Protein AF-A0A850HKQ9-F1 (afdb_monomer_lite)

Foldseek 3Di:
DPPPPCPPCVVVVVVVCVVPQVDLQWDAPVRVVVVCVVVVPDPVLVVVVVVVPDRTHGNVVSVVVVVVVVVVVVVVVLVVLLVVLLVVCVVDVPDDLVNSCVVSVHDSVSSVVSVVVVVD

Secondary structure (DSSP, 8-state):
-----TTTSHHHHHHHHHHTHHHHTSEEHHHHHHHHHHHT--HHHHHHHTTT--SEE-HHHHHHHHHHHHHHHHHHHHHHHHHHHHHHHHH-TT--HH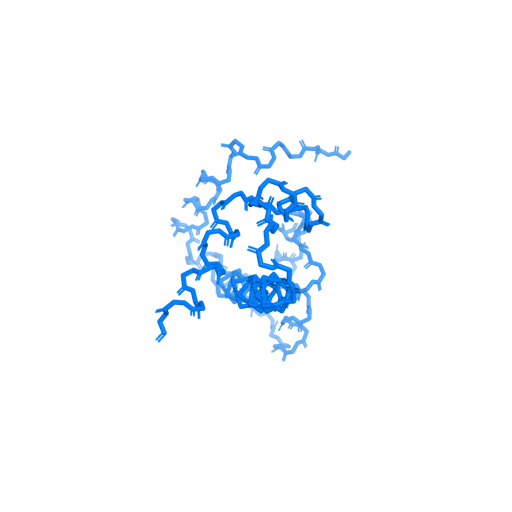HHHHHHT--HHHHHHHHHHHH-

Organism: NCBI:txid2040291

pLDDT: mean 70.85, std 10.48, range [38.34, 86.19]

Radius of gyration: 20.4 Å; chains: 1; bounding box: 46×30×51 Å

Sequence (120 aa):
MIKYKGSKYKKEIQSYVNEHREYFGCLSWDDFLAIREMMNLNKKMEKILEKENKEVVDMCGSLDALCEDYKEEGKVEGFQLAVKICKELVQCANITDEELAKKYHCTKEEVTNARKMLAE

Structure (mmCIF, N/CA/C/O backbone):
data_AF-A0A850HKQ9-F1
#
_entry.id   AF-A0A850HKQ9-F1
#
loop_
_atom_site.group_PDB
_atom_site.id
_atom_site.type_symbol
_atom_site.label_atom_id
_atom_site.label_alt_id
_atom_site.label_comp_id
_atom_site.label_asym_id
_atom_site.label_entity_id
_atom_site.label_seq_id
_atom_site.pdbx_PDB_ins_code
_atom_site.Cartn_x
_atom_site.Cartn_y
_atom_site.Cartn_z
_atom_site.occupancy
_atom_site.B_iso_or_equiv
_atom_site.auth_seq_id
_atom_site.auth_comp_id
_atom_site.auth_asym_id
_atom_site.auth_atom_id
_atom_site.pdbx_PDB_model_num
ATOM 1 N N . MET A 1 1 ? 21.336 12.565 5.033 1.00 38.34 1 MET A N 1
ATOM 2 C CA . MET A 1 1 ? 20.113 11.759 4.831 1.00 38.34 1 MET A CA 1
ATOM 3 C C . MET A 1 1 ? 18.941 12.722 4.702 1.00 38.34 1 MET A C 1
ATOM 5 O O . MET A 1 1 ? 18.577 13.358 5.688 1.00 38.34 1 MET A O 1
ATOM 9 N N . ILE A 1 2 ? 18.448 12.947 3.482 1.00 40.44 2 ILE A N 1
ATOM 10 C CA . ILE A 1 2 ? 17.326 13.862 3.230 1.00 40.44 2 ILE A CA 1
ATOM 11 C C . ILE A 1 2 ? 16.082 13.226 3.857 1.00 40.44 2 ILE A C 1
ATOM 13 O O . ILE A 1 2 ? 15.619 12.185 3.404 1.00 40.44 2 ILE A O 1
ATOM 17 N N . LYS A 1 3 ? 15.565 13.808 4.945 1.00 39.81 3 LYS A N 1
ATOM 18 C CA . LYS A 1 3 ? 14.317 13.347 5.562 1.00 39.81 3 LYS A CA 1
ATOM 19 C C . LYS A 1 3 ? 13.155 13.854 4.714 1.00 39.81 3 LYS A C 1
ATOM 21 O O . LYS A 1 3 ? 12.745 15.007 4.854 1.00 39.81 3 LYS A O 1
ATOM 26 N N . TYR A 1 4 ? 12.645 13.006 3.825 1.00 46.56 4 TYR A N 1
ATOM 27 C CA . TYR A 1 4 ? 11.418 13.290 3.089 1.00 46.56 4 TYR A CA 1
ATOM 28 C C . TYR A 1 4 ? 10.278 13.491 4.098 1.00 46.56 4 TYR A C 1
ATOM 30 O O . TYR A 1 4 ? 9.956 12.595 4.879 1.00 46.56 4 TYR A O 1
ATOM 38 N N . LYS A 1 5 ? 9.672 14.685 4.124 1.00 48.03 5 LYS A N 1
ATOM 39 C CA . LYS A 1 5 ? 8.438 14.945 4.884 1.00 48.03 5 LYS A CA 1
ATOM 40 C C . LYS A 1 5 ? 7.295 14.220 4.164 1.00 48.03 5 LYS A C 1
ATOM 42 O O . LYS A 1 5 ? 6.578 14.830 3.375 1.00 48.03 5 LYS A O 1
ATOM 47 N N . GLY A 1 6 ? 7.190 12.910 4.396 1.00 47.94 6 GLY A N 1
ATOM 48 C CA . GLY A 1 6 ? 6.450 11.923 3.595 1.00 47.94 6 GLY A CA 1
ATOM 49 C C . GLY A 1 6 ? 4.943 12.125 3.407 1.00 47.94 6 GLY A C 1
ATOM 50 O O . GLY A 1 6 ? 4.308 11.291 2.772 1.00 47.94 6 GLY A O 1
ATOM 51 N N . SER A 1 7 ? 4.349 13.208 3.911 1.00 54.53 7 SER A N 1
ATOM 52 C CA . SER A 1 7 ? 2.929 13.506 3.701 1.00 54.53 7 SER A CA 1
ATOM 53 C C . SER A 1 7 ? 2.666 14.606 2.674 1.00 54.53 7 SER A C 1
ATOM 55 O O . SER A 1 7 ? 1.650 14.535 1.988 1.00 54.53 7 SER A O 1
ATOM 57 N N . LYS A 1 8 ? 3.548 15.610 2.538 1.00 56.34 8 LYS A N 1
ATOM 58 C CA . LYS A 1 8 ? 3.214 16.816 1.761 1.00 56.34 8 LYS A CA 1
ATOM 59 C C . LYS A 1 8 ? 3.226 16.575 0.254 1.00 56.34 8 LYS A C 1
ATOM 61 O O . LYS A 1 8 ? 2.352 17.097 -0.410 1.00 56.34 8 LYS A O 1
ATOM 66 N N . TYR A 1 9 ? 4.178 15.779 -0.236 1.00 60.38 9 TYR A N 1
ATOM 67 C CA . TYR A 1 9 ? 4.418 15.592 -1.673 1.00 60.38 9 TYR A CA 1
ATOM 68 C C . TYR A 1 9 ? 3.946 14.240 -2.211 1.00 60.38 9 TYR A C 1
ATOM 70 O O . TYR A 1 9 ? 4.245 13.871 -3.342 1.00 60.38 9 TYR A O 1
ATOM 78 N N . LYS A 1 10 ? 3.251 13.450 -1.380 1.00 63.41 10 LYS A N 1
ATOM 79 C CA . LYS A 1 10 ? 2.849 12.087 -1.744 1.00 63.41 10 LYS A CA 1
ATOM 80 C C . LYS A 1 10 ? 1.913 12.094 -2.954 1.00 63.41 10 LYS A C 1
ATOM 82 O O . LYS A 1 10 ? 2.046 11.239 -3.822 1.00 63.41 10 LYS A O 1
ATOM 87 N N . LYS A 1 11 ? 0.996 13.065 -3.012 1.00 65.81 11 LYS A N 1
ATOM 88 C CA . LYS A 1 11 ? 0.046 13.205 -4.120 1.00 65.81 11 LYS A CA 1
ATOM 89 C C . LYS A 1 11 ? 0.741 13.684 -5.389 1.00 65.81 11 LYS A C 1
ATOM 91 O O . LYS A 1 11 ? 0.501 13.110 -6.436 1.00 65.81 11 LYS A O 1
ATOM 96 N N . GLU A 1 12 ? 1.627 14.670 -5.289 1.00 71.94 12 GLU A N 1
ATOM 97 C CA . GLU A 1 12 ? 2.373 15.202 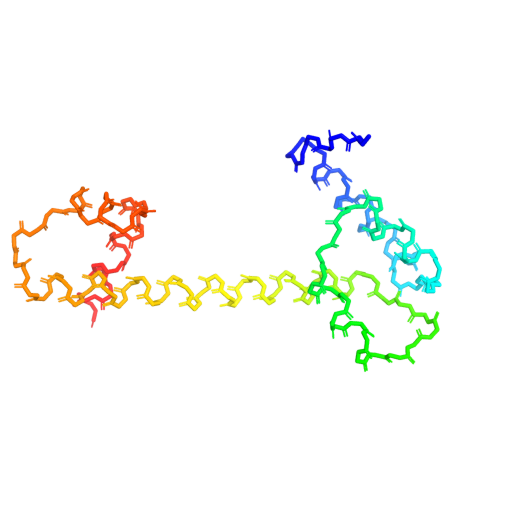-6.432 1.00 71.94 12 GLU A CA 1
ATOM 98 C C . GLU A 1 12 ? 3.304 14.149 -7.040 1.00 71.94 12 GLU A C 1
ATOM 100 O O . GLU A 1 12 ? 3.346 14.004 -8.256 1.00 71.94 12 GLU A O 1
ATOM 105 N N . ILE A 1 13 ? 3.990 13.361 -6.206 1.00 70.38 13 ILE A N 1
ATOM 106 C CA . ILE A 1 13 ? 4.828 12.246 -6.669 1.00 70.38 13 ILE A CA 1
ATOM 107 C C . ILE A 1 13 ? 3.971 11.178 -7.350 1.00 70.38 13 ILE A C 1
ATOM 109 O O . ILE A 1 13 ? 4.338 10.688 -8.413 1.00 70.38 13 ILE A O 1
ATOM 113 N N . GLN A 1 14 ? 2.823 10.829 -6.766 1.00 68.75 14 GLN A N 1
ATOM 114 C CA . GLN A 1 14 ? 1.925 9.843 -7.361 1.00 68.75 14 GLN A CA 1
ATOM 115 C C . GLN A 1 14 ? 1.355 10.327 -8.702 1.00 68.75 14 GLN A C 1
ATOM 117 O O . GLN A 1 14 ? 1.332 9.558 -9.658 1.00 68.75 14 GLN A O 1
ATOM 122 N N . SER A 1 15 ? 0.955 11.598 -8.799 1.00 76.12 15 SER A N 1
ATOM 123 C CA . SER A 1 15 ? 0.532 12.210 -10.063 1.00 76.12 15 SER A CA 1
ATOM 124 C C . SER A 1 15 ? 1.649 12.185 -11.103 1.00 76.12 15 SER A C 1
ATOM 126 O O . SER A 1 15 ? 1.406 11.741 -12.216 1.00 76.12 15 SER A O 1
ATOM 128 N N . TYR A 1 16 ? 2.877 12.557 -10.732 1.00 77.56 16 TYR A N 1
ATOM 129 C CA . TYR A 1 16 ? 4.025 12.546 -11.642 1.00 77.56 16 TYR A CA 1
ATOM 130 C C . TYR A 1 16 ? 4.337 11.141 -12.177 1.00 77.56 16 TYR A C 1
ATOM 132 O O . TYR A 1 16 ? 4.506 10.951 -13.378 1.00 77.56 16 TYR A O 1
ATOM 140 N N . VAL A 1 17 ? 4.366 10.129 -11.303 1.00 76.38 17 VAL A N 1
ATOM 141 C CA . VAL A 1 17 ? 4.588 8.734 -11.721 1.00 76.38 17 VAL A CA 1
ATOM 142 C C . VAL A 1 17 ? 3.486 8.265 -12.675 1.00 76.38 17 VAL A C 1
ATOM 144 O O . VAL A 1 17 ? 3.777 7.608 -13.671 1.00 76.38 17 VAL A O 1
ATOM 147 N N . ASN A 1 18 ? 2.232 8.644 -12.414 1.00 76.88 18 ASN A N 1
ATOM 148 C CA . ASN A 1 18 ? 1.099 8.287 -13.266 1.00 76.88 18 ASN A CA 1
ATOM 149 C C . ASN A 1 18 ? 1.118 9.007 -14.623 1.00 76.88 18 ASN A C 1
ATOM 151 O O . ASN A 1 18 ? 0.811 8.391 -15.641 1.00 76.88 18 ASN A O 1
ATOM 155 N N . GLU A 1 19 ? 1.482 10.290 -14.654 1.00 86.19 19 GLU A N 1
ATOM 156 C CA . GLU A 1 19 ? 1.625 11.074 -15.889 1.00 86.19 19 GLU A CA 1
ATOM 157 C C . GLU A 1 19 ? 2.756 10.533 -16.775 1.00 86.19 19 GLU A C 1
ATOM 159 O O . GLU A 1 19 ? 2.665 10.581 -18.000 1.00 86.19 19 GLU A O 1
ATOM 164 N N . HIS A 1 20 ? 3.784 9.941 -16.164 1.00 82.88 20 HIS A N 1
ATOM 165 C CA . HIS A 1 20 ? 4.948 9.376 -16.846 1.00 82.88 20 HIS A CA 1
ATOM 166 C C . HIS A 1 20 ? 4.974 7.840 -16.829 1.00 82.88 20 HIS A C 1
ATOM 168 O O . HIS A 1 20 ? 6.045 7.227 -16.829 1.00 82.88 20 HIS A O 1
ATOM 174 N N . ARG A 1 21 ? 3.799 7.197 -16.847 1.00 79.69 21 ARG A N 1
ATOM 175 C CA . ARG A 1 21 ? 3.671 5.733 -16.749 1.00 79.69 21 ARG A CA 1
ATOM 176 C C . ARG A 1 21 ? 4.448 4.971 -17.824 1.00 79.69 21 ARG A C 1
ATOM 178 O O . ARG A 1 21 ? 4.937 3.888 -17.545 1.00 79.69 21 ARG A O 1
ATOM 185 N N . GLU A 1 22 ? 4.579 5.521 -19.030 1.00 80.75 22 GLU A N 1
ATOM 186 C CA . GLU A 1 22 ? 5.352 4.896 -20.116 1.00 80.75 22 GLU A CA 1
ATOM 187 C C . GLU A 1 22 ? 6.829 4.707 -19.738 1.00 80.75 22 GLU A C 1
ATOM 189 O O . GLU A 1 22 ? 7.415 3.667 -20.024 1.00 80.75 22 GLU A O 1
ATOM 194 N N . TYR A 1 23 ? 7.403 5.677 -19.021 1.00 79.81 23 TYR A N 1
ATOM 195 C CA . TYR A 1 23 ? 8.768 5.602 -18.510 1.00 79.81 23 TYR A CA 1
ATOM 196 C C . TYR A 1 23 ? 8.858 4.674 -17.290 1.00 79.81 23 TYR A C 1
ATOM 198 O O . TYR A 1 23 ? 9.670 3.754 -17.263 1.00 79.81 23 TYR A O 1
ATOM 206 N N . PHE A 1 24 ? 7.986 4.863 -16.292 1.00 77.19 24 PHE A N 1
ATOM 207 C CA . PHE A 1 24 ? 8.027 4.075 -15.052 1.00 77.19 24 PHE A CA 1
ATOM 208 C C . PHE A 1 24 ? 7.543 2.622 -15.213 1.00 77.19 24 PHE A C 1
ATOM 210 O O . PHE A 1 24 ? 7.839 1.777 -14.370 1.00 77.19 24 PHE A O 1
ATOM 217 N N . GLY A 1 25 ? 6.827 2.308 -16.291 1.00 76.62 25 GLY A N 1
ATOM 218 C CA . GLY A 1 25 ? 6.393 0.952 -16.627 1.00 76.62 25 GLY A CA 1
ATOM 219 C C . GLY A 1 25 ? 7.453 0.113 -17.346 1.00 76.62 25 GLY A C 1
ATOM 220 O O . GLY A 1 25 ? 7.230 -1.073 -17.572 1.00 76.62 25 GLY A O 1
ATOM 221 N N . CYS A 1 26 ? 8.587 0.709 -17.726 1.00 81.44 26 CYS A N 1
ATOM 222 C CA . CYS A 1 26 ? 9.637 0.057 -18.507 1.00 81.44 26 CYS A CA 1
ATOM 223 C C . CYS A 1 26 ? 11.026 0.561 -18.077 1.00 81.44 26 CYS A C 1
ATOM 225 O O . CYS A 1 26 ? 11.792 1.093 -18.881 1.00 81.44 26 CYS A O 1
ATOM 227 N N . LEU A 1 27 ? 11.344 0.444 -16.785 1.00 78.19 27 LEU A N 1
ATOM 228 C CA . LEU A 1 27 ? 12.635 0.889 -16.261 1.00 78.19 27 LEU A CA 1
ATOM 229 C C . LEU A 1 27 ? 13.712 -0.170 -16.456 1.00 78.19 27 LEU A C 1
ATOM 231 O O . LEU A 1 27 ? 13.461 -1.362 -16.274 1.00 78.19 27 LEU A O 1
ATOM 235 N N . SER A 1 28 ? 14.936 0.278 -16.735 1.00 81.88 28 SER A N 1
ATOM 236 C CA . SER A 1 28 ? 16.104 -0.583 -16.567 1.00 81.88 28 SER A CA 1
ATOM 237 C C . SER A 1 28 ? 16.260 -0.972 -15.094 1.00 81.88 28 SER A C 1
ATOM 239 O O . SER A 1 28 ? 15.836 -0.243 -14.189 1.00 81.88 28 SER A O 1
ATOM 241 N N . TRP A 1 29 ? 16.889 -2.118 -14.840 1.00 75.00 29 TRP A N 1
ATOM 242 C CA . TRP A 1 29 ? 17.158 -2.567 -13.474 1.00 75.00 29 TRP A CA 1
ATOM 243 C C . TRP A 1 29 ? 17.959 -1.534 -12.657 1.00 75.00 29 TRP A C 1
ATOM 245 O O . TRP A 1 29 ? 17.642 -1.282 -11.494 1.00 75.00 29 TRP A O 1
ATOM 255 N N . ASP A 1 30 ? 18.942 -0.878 -13.277 1.00 80.31 30 ASP A N 1
ATOM 256 C CA . ASP A 1 30 ? 19.784 0.128 -12.621 1.00 80.31 30 ASP A CA 1
ATOM 257 C C . ASP A 1 30 ? 19.000 1.401 -12.264 1.00 80.31 30 ASP A C 1
ATOM 259 O O . ASP A 1 30 ? 19.102 1.898 -11.136 1.00 80.31 30 ASP A O 1
ATOM 263 N N . ASP A 1 31 ? 18.162 1.898 -13.183 1.00 79.69 31 ASP A N 1
ATOM 264 C CA . ASP A 1 31 ? 17.301 3.062 -12.927 1.00 79.69 31 ASP A CA 1
ATOM 265 C C . ASP A 1 31 ? 16.292 2.763 -11.814 1.00 79.69 31 ASP A C 1
ATOM 267 O O . ASP A 1 31 ? 16.068 3.584 -10.919 1.00 79.69 31 ASP A O 1
ATOM 271 N N . PHE A 1 32 ? 15.725 1.555 -11.823 1.00 74.69 32 PHE A N 1
ATOM 272 C CA . PHE A 1 32 ? 14.833 1.093 -10.770 1.00 74.69 32 PHE A CA 1
ATOM 273 C C . PHE A 1 32 ? 15.524 1.087 -9.396 1.00 74.69 32 PH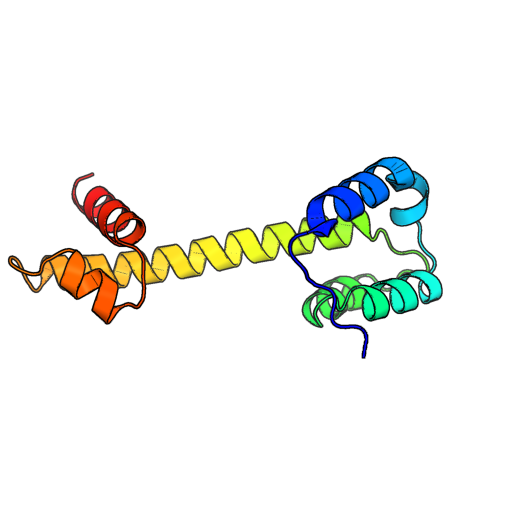E A C 1
ATOM 275 O O . PHE A 1 32 ? 14.970 1.625 -8.433 1.00 74.69 32 PHE A O 1
ATOM 282 N N . LEU A 1 33 ? 16.736 0.528 -9.287 1.00 72.62 33 LEU A N 1
ATOM 283 C CA . LEU A 1 33 ? 17.491 0.493 -8.028 1.00 72.62 33 LEU A CA 1
ATOM 284 C C . LEU A 1 33 ? 17.780 1.902 -7.493 1.00 72.62 33 LEU A C 1
ATOM 286 O O . LEU A 1 33 ? 17.620 2.153 -6.294 1.00 72.62 33 LEU A O 1
ATOM 290 N N . ALA A 1 34 ? 18.152 2.835 -8.373 1.00 78.12 34 ALA A N 1
ATOM 291 C CA . ALA A 1 34 ? 18.401 4.223 -7.999 1.00 78.12 34 ALA A CA 1
ATOM 292 C C . ALA A 1 34 ? 17.133 4.908 -7.460 1.00 78.12 34 ALA A C 1
ATOM 294 O O . ALA A 1 34 ? 17.165 5.544 -6.401 1.00 78.12 34 ALA A O 1
ATOM 295 N N . ILE A 1 35 ? 15.999 4.741 -8.148 1.00 75.00 35 ILE A N 1
ATOM 296 C CA . ILE A 1 35 ? 14.713 5.320 -7.736 1.00 75.00 35 ILE A CA 1
ATOM 297 C C . ILE A 1 35 ? 14.225 4.686 -6.426 1.00 75.00 35 ILE A C 1
ATOM 299 O O . ILE A 1 35 ? 13.755 5.396 -5.533 1.00 75.00 35 ILE A O 1
ATOM 303 N N . ARG A 1 36 ? 14.381 3.368 -6.266 1.00 71.81 36 ARG A N 1
ATOM 304 C CA . ARG A 1 36 ? 14.020 2.634 -5.047 1.00 71.81 36 ARG A CA 1
ATOM 305 C C . ARG A 1 36 ? 14.714 3.201 -3.814 1.00 71.81 36 ARG A C 1
ATOM 307 O O . ARG A 1 36 ? 14.042 3.472 -2.816 1.00 71.81 36 ARG A O 1
ATOM 314 N N . GLU A 1 37 ? 16.030 3.403 -3.890 1.00 68.94 37 GLU A N 1
ATOM 315 C CA . GLU A 1 37 ? 16.794 3.983 -2.783 1.00 68.94 37 GLU A CA 1
ATOM 316 C C . GLU A 1 37 ? 16.422 5.445 -2.530 1.00 68.94 37 GLU A C 1
ATOM 318 O O . GLU A 1 37 ? 16.271 5.854 -1.377 1.00 68.94 37 GLU A O 1
ATOM 323 N N . MET A 1 38 ? 16.183 6.234 -3.585 1.00 65.50 38 MET A N 1
ATOM 324 C CA . MET A 1 38 ? 15.702 7.612 -3.426 1.00 65.50 38 MET A CA 1
ATOM 325 C C . MET A 1 38 ? 14.342 7.689 -2.721 1.00 65.50 38 MET A C 1
ATOM 327 O O . MET A 1 38 ? 14.112 8.600 -1.922 1.00 65.50 38 MET A O 1
ATOM 331 N N . MET A 1 39 ? 13.442 6.747 -3.005 1.00 65.31 39 MET A N 1
ATOM 332 C CA . MET A 1 39 ? 12.086 6.718 -2.455 1.00 65.31 39 MET A CA 1
ATOM 333 C C . MET A 1 39 ? 11.979 5.955 -1.126 1.00 65.31 39 MET A C 1
ATOM 335 O O . MET A 1 39 ? 10.901 5.935 -0.529 1.00 65.31 39 MET A O 1
ATOM 339 N N . ASN A 1 40 ? 13.078 5.364 -0.639 1.00 65.19 40 ASN A N 1
ATOM 340 C CA . ASN A 1 40 ? 13.118 4.512 0.553 1.00 65.19 40 ASN A CA 1
ATOM 341 C C . ASN A 1 40 ? 12.025 3.423 0.518 1.00 65.19 40 ASN A C 1
ATOM 343 O O . ASN A 1 40 ? 11.323 3.183 1.506 1.00 65.19 40 ASN A O 1
ATOM 347 N N . LEU A 1 41 ? 11.832 2.816 -0.658 1.00 63.69 41 LEU A N 1
ATOM 348 C CA . LEU A 1 41 ? 10.847 1.755 -0.852 1.00 63.69 41 LEU A CA 1
ATOM 349 C C . LEU A 1 41 ? 11.326 0.487 -0.128 1.00 63.69 41 LEU A C 1
ATOM 351 O O . LEU A 1 41 ? 12.489 0.101 -0.204 1.00 63.69 41 LEU A O 1
ATOM 355 N N . ASN A 1 42 ? 10.426 -0.134 0.637 1.00 61.44 42 ASN A N 1
ATOM 356 C CA . ASN A 1 42 ? 10.755 -1.211 1.574 1.00 61.44 42 ASN A CA 1
ATOM 357 C C . ASN A 1 42 ? 11.346 -2.460 0.892 1.00 61.44 42 ASN A C 1
ATOM 359 O O . ASN A 1 42 ? 10.917 -2.850 -0.192 1.00 61.44 42 ASN A O 1
ATOM 363 N N . LYS A 1 43 ? 12.182 -3.205 1.636 1.00 60.09 43 LYS A N 1
ATOM 364 C CA . LYS A 1 43 ? 12.736 -4.531 1.267 1.00 60.09 43 LYS A CA 1
ATOM 365 C C . LYS A 1 43 ? 11.696 -5.578 0.828 1.00 60.09 43 LYS A C 1
ATOM 367 O O . LYS A 1 43 ? 12.046 -6.583 0.224 1.00 60.09 43 LYS A O 1
ATOM 372 N N . LYS A 1 44 ? 10.404 -5.387 1.135 1.00 59.31 44 LYS A N 1
ATOM 373 C CA . LYS A 1 44 ? 9.324 -6.254 0.621 1.00 59.31 44 LYS A CA 1
ATOM 374 C C . LYS A 1 44 ? 9.200 -6.173 -0.907 1.00 59.31 44 LYS A C 1
ATOM 376 O O . LYS A 1 44 ? 8.933 -7.193 -1.528 1.00 59.31 44 LYS A O 1
ATOM 381 N N . MET A 1 45 ? 9.466 -5.009 -1.504 1.00 64.12 45 MET A N 1
ATOM 382 C CA . MET A 1 45 ? 9.447 -4.822 -2.958 1.00 64.12 45 MET A CA 1
ATOM 383 C C . MET A 1 45 ? 10.567 -5.620 -3.648 1.00 64.12 45 MET A C 1
ATOM 385 O O . MET A 1 45 ? 10.336 -6.193 -4.705 1.00 64.12 45 MET A O 1
ATOM 389 N N . GLU A 1 46 ? 11.740 -5.758 -3.010 1.00 60.81 46 GLU A N 1
ATOM 390 C CA . GLU A 1 46 ? 12.827 -6.624 -3.505 1.00 60.81 46 GLU A CA 1
ATOM 391 C C . GLU A 1 46 ? 12.369 -8.078 -3.647 1.00 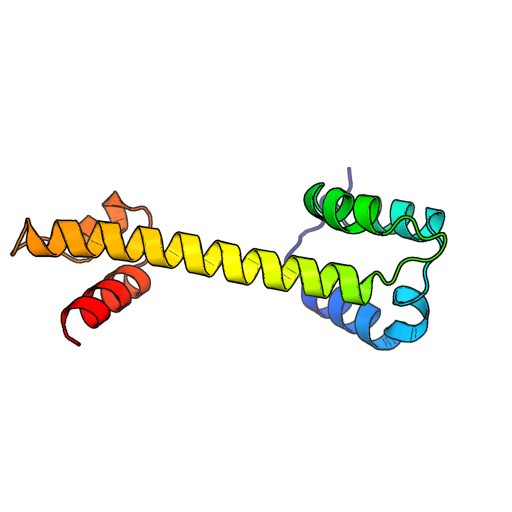60.81 46 GLU A C 1
ATOM 393 O O . GLU A 1 46 ? 12.636 -8.696 -4.664 1.00 60.81 46 GLU A O 1
ATOM 398 N N . LYS A 1 47 ? 11.601 -8.611 -2.689 1.00 63.06 47 LYS A N 1
ATOM 399 C CA . LYS A 1 47 ? 11.104 -9.998 -2.750 1.00 63.06 47 LYS A CA 1
ATOM 400 C C . LYS A 1 47 ? 10.071 -10.240 -3.850 1.00 63.06 47 LYS A C 1
ATOM 402 O O . LYS A 1 47 ? 9.955 -11.368 -4.330 1.00 63.06 47 LYS A O 1
ATOM 407 N N . ILE A 1 48 ? 9.286 -9.219 -4.196 1.00 63.66 48 ILE A N 1
ATOM 408 C CA . ILE A 1 48 ? 8.339 -9.286 -5.318 1.00 63.66 48 ILE A CA 1
ATOM 409 C C . ILE A 1 48 ? 9.130 -9.352 -6.633 1.00 63.66 48 ILE A C 1
ATOM 411 O O . ILE A 1 48 ? 8.795 -10.140 -7.510 1.00 63.66 48 ILE A O 1
ATOM 415 N N . LEU A 1 49 ? 10.234 -8.607 -6.719 1.00 58.56 49 LEU A N 1
ATOM 416 C CA . LEU A 1 49 ? 11.031 -8.428 -7.933 1.00 58.56 49 LEU A CA 1
ATOM 417 C C . LEU A 1 49 ? 12.129 -9.480 -8.149 1.00 58.56 49 LEU A C 1
ATOM 419 O O . LEU A 1 49 ? 12.386 -9.858 -9.288 1.00 58.56 49 LEU A O 1
ATOM 423 N N . GLU A 1 50 ? 12.731 -10.022 -7.087 1.00 60.34 50 GLU A N 1
ATOM 424 C CA . GLU A 1 50 ? 13.675 -11.154 -7.153 1.00 60.34 50 GLU A CA 1
ATOM 425 C C . GLU A 1 50 ? 13.038 -12.387 -7.808 1.00 60.34 50 GLU A C 1
ATOM 427 O O . GLU A 1 50 ? 13.726 -13.198 -8.424 1.00 60.34 50 GLU A O 1
ATOM 432 N N . LYS A 1 51 ? 11.710 -12.520 -7.710 1.00 59.84 51 LYS A N 1
ATOM 433 C CA . LYS A 1 51 ? 10.957 -13.578 -8.389 1.00 59.84 51 LYS A CA 1
ATOM 434 C C . LYS A 1 51 ? 10.793 -13.339 -9.888 1.00 59.84 51 LYS A C 1
ATOM 436 O O . LYS A 1 51 ? 10.524 -14.299 -10.604 1.00 59.84 51 LYS A O 1
ATOM 441 N N . GLU A 1 52 ? 10.923 -12.099 -10.360 1.00 57.50 52 GLU A N 1
ATOM 442 C CA . GLU A 1 52 ? 10.636 -11.758 -11.753 1.00 57.50 52 GLU A CA 1
ATOM 443 C C . GLU A 1 52 ? 11.840 -11.925 -12.689 1.00 57.50 52 GLU A C 1
ATOM 445 O O . GLU A 1 52 ? 11.618 -12.219 -13.856 1.00 57.50 52 GLU A O 1
ATOM 450 N N . ASN A 1 53 ? 13.085 -11.815 -12.207 1.00 55.72 53 ASN A N 1
ATOM 451 C CA . ASN A 1 53 ? 14.324 -12.028 -12.980 1.00 55.72 53 ASN A CA 1
ATOM 452 C C . ASN A 1 53 ? 14.303 -11.396 -14.398 1.00 55.72 53 ASN A C 1
ATOM 454 O O . ASN A 1 53 ? 14.607 -12.058 -15.393 1.00 55.72 53 ASN A O 1
ATOM 458 N N . LYS A 1 54 ? 13.891 -10.123 -14.496 1.00 63.66 54 LYS A N 1
ATOM 459 C CA . LYS A 1 54 ? 13.771 -9.362 -15.754 1.00 63.66 54 LYS A CA 1
ATOM 460 C C . LYS A 1 54 ? 14.819 -8.249 -15.827 1.00 63.66 54 LYS A C 1
ATOM 462 O O . LYS A 1 54 ? 15.050 -7.555 -1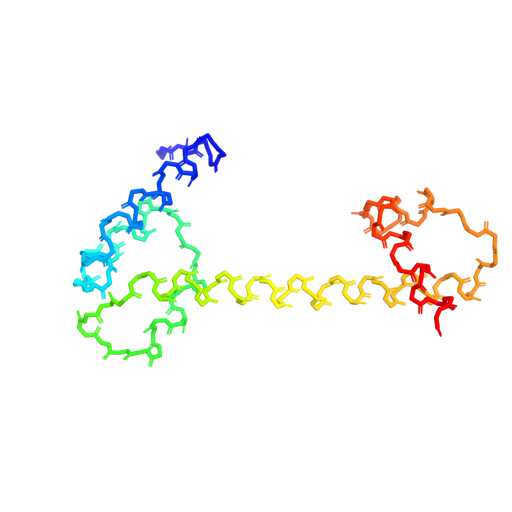4.844 1.00 63.66 54 LYS A O 1
ATOM 467 N N . GLU A 1 55 ? 15.380 -8.027 -17.019 1.00 63.94 55 GLU A N 1
ATOM 468 C CA . GLU A 1 55 ? 16.233 -6.861 -17.330 1.00 63.94 55 GLU A CA 1
ATOM 469 C C . GLU A 1 55 ? 15.462 -5.527 -17.281 1.00 63.94 55 GLU A C 1
ATOM 471 O O . GLU A 1 55 ? 16.059 -4.466 -17.095 1.00 63.94 55 GLU A O 1
ATOM 476 N N . VAL A 1 56 ? 14.133 -5.592 -17.424 1.00 65.06 56 VAL A N 1
ATOM 477 C CA . VAL A 1 56 ? 13.215 -4.450 -17.434 1.00 65.06 56 VAL A CA 1
ATOM 478 C C . VAL A 1 56 ? 12.132 -4.643 -16.374 1.00 65.06 56 VAL A C 1
ATOM 480 O O . VAL A 1 56 ? 11.494 -5.696 -16.316 1.00 65.06 56 VAL A O 1
ATOM 483 N N . VAL A 1 57 ? 11.909 -3.617 -15.556 1.00 69.44 57 VAL A N 1
ATOM 484 C CA . VAL A 1 57 ? 10.969 -3.626 -14.430 1.00 69.44 57 VAL A CA 1
ATOM 485 C C . VAL A 1 57 ? 9.788 -2.703 -14.708 1.00 69.44 57 VAL A C 1
ATOM 487 O O . VAL A 1 57 ? 9.968 -1.512 -14.967 1.00 69.44 57 VAL A O 1
ATOM 490 N N . ASP A 1 58 ? 8.573 -3.238 -14.566 1.00 72.94 58 ASP A N 1
ATOM 491 C CA . ASP A 1 58 ? 7.362 -2.427 -14.426 1.00 72.94 58 ASP A CA 1
ATOM 492 C C . ASP A 1 58 ? 7.238 -1.961 -12.969 1.00 72.94 58 ASP A C 1
ATOM 494 O O . ASP A 1 58 ? 6.741 -2.670 -12.082 1.00 72.94 58 ASP A O 1
ATOM 498 N N . MET A 1 59 ? 7.737 -0.755 -12.701 1.00 72.88 59 MET A N 1
ATOM 499 C CA . MET A 1 59 ? 7.708 -0.179 -11.361 1.00 72.88 59 MET A CA 1
ATOM 500 C C . MET A 1 59 ? 6.282 0.167 -10.932 1.00 72.88 59 MET A C 1
ATOM 502 O O . MET A 1 59 ? 5.954 0.015 -9.754 1.00 72.88 59 MET A O 1
ATOM 506 N N . CYS A 1 60 ? 5.428 0.603 -11.863 1.00 73.50 60 CYS A N 1
ATOM 507 C CA . CYS A 1 60 ? 4.032 0.918 -11.572 1.00 73.50 60 CYS A CA 1
ATOM 508 C C . CYS A 1 60 ? 3.279 -0.332 -11.112 1.00 73.50 60 CYS A C 1
ATOM 510 O O . CYS A 1 60 ? 2.693 -0.316 -10.031 1.00 73.50 60 CYS A O 1
ATOM 512 N N . GLY A 1 61 ? 3.376 -1.430 -11.866 1.00 70.38 61 GLY A N 1
ATOM 513 C CA . GLY A 1 61 ? 2.782 -2.710 -11.479 1.00 70.38 61 GLY A CA 1
ATOM 514 C C . GLY A 1 61 ? 3.312 -3.221 -10.136 1.00 70.38 61 GLY A C 1
ATOM 515 O O . GLY A 1 61 ? 2.549 -3.699 -9.299 1.00 70.38 61 GLY A O 1
ATOM 516 N N . SER A 1 62 ? 4.606 -3.033 -9.872 1.00 69.38 62 SER A N 1
ATOM 517 C CA . SER A 1 62 ? 5.229 -3.437 -8.605 1.00 69.38 62 SER A CA 1
ATOM 518 C C . SER A 1 62 ? 4.740 -2.618 -7.403 1.00 69.38 62 SER A C 1
ATOM 520 O O . SER A 1 62 ? 4.573 -3.155 -6.307 1.00 69.38 62 SER A O 1
ATOM 522 N N . LEU A 1 63 ? 4.504 -1.315 -7.586 1.00 67.88 63 LEU A N 1
ATOM 523 C CA . LEU A 1 63 ? 3.926 -0.448 -6.556 1.00 67.88 63 LEU A CA 1
ATOM 524 C C . LEU A 1 63 ? 2.448 -0.763 -6.306 1.00 67.88 63 LEU A C 1
ATOM 526 O O . LEU A 1 63 ? 2.015 -0.725 -5.152 1.00 67.88 63 LEU A O 1
ATOM 530 N N . ASP A 1 64 ? 1.696 -1.089 -7.357 1.00 69.75 64 ASP A N 1
ATOM 531 C CA . ASP A 1 64 ? 0.297 -1.499 -7.253 1.00 69.75 64 ASP A CA 1
ATOM 532 C C . ASP A 1 64 ? 0.182 -2.823 -6.480 1.00 69.75 64 ASP A C 1
ATOM 534 O O . ASP A 1 64 ? -0.553 -2.885 -5.492 1.00 69.75 64 ASP A O 1
ATOM 538 N N . ALA A 1 65 ? 0.996 -3.828 -6.828 1.00 67.94 65 ALA A N 1
ATOM 539 C CA . ALA A 1 65 ? 1.064 -5.108 -6.119 1.00 67.94 65 ALA A CA 1
ATOM 540 C C . ALA A 1 65 ? 1.440 -4.931 -4.640 1.00 67.94 65 ALA A C 1
ATOM 542 O O . ALA A 1 65 ? 0.797 -5.488 -3.753 1.00 67.94 65 ALA A O 1
ATOM 543 N N . LEU A 1 66 ? 2.429 -4.079 -4.348 1.00 65.81 66 LEU A N 1
ATOM 544 C CA . LEU A 1 66 ? 2.808 -3.765 -2.972 1.00 65.81 66 LEU A CA 1
ATOM 545 C C . LEU A 1 66 ? 1.655 -3.096 -2.200 1.00 65.81 66 LEU A C 1
ATOM 547 O O . LEU A 1 66 ? 1.448 -3.376 -1.020 1.00 65.81 66 LEU A O 1
ATOM 551 N N . CYS A 1 67 ? 0.896 -2.207 -2.846 1.00 63.81 67 CYS A N 1
ATOM 552 C CA . CYS A 1 67 ? -0.273 -1.576 -2.236 1.00 63.81 67 CYS A CA 1
ATOM 553 C C . CYS A 1 67 ? -1.412 -2.572 -1.983 1.00 63.81 67 CYS A C 1
ATOM 555 O O . CYS A 1 67 ? -2.115 -2.431 -0.982 1.00 63.81 67 CYS A O 1
ATOM 557 N N . GLU A 1 68 ? -1.622 -3.545 -2.868 1.00 67.62 68 GLU A N 1
ATOM 558 C CA . GLU A 1 68 ? -2.597 -4.623 -2.673 1.00 67.62 68 GLU A CA 1
ATOM 559 C C . GLU A 1 68 ? -2.193 -5.544 -1.523 1.00 67.62 68 GLU A C 1
ATOM 561 O O . GLU A 1 68 ? -3.010 -5.771 -0.630 1.00 67.62 68 GLU A O 1
ATOM 566 N N . ASP A 1 69 ? -0.925 -5.953 -1.458 1.00 62.97 69 ASP A N 1
ATOM 567 C CA . ASP A 1 69 ? -0.387 -6.739 -0.344 1.00 62.97 69 ASP A CA 1
ATOM 568 C C . ASP A 1 69 ? -0.592 -6.020 0.998 1.00 62.97 69 ASP A C 1
ATOM 570 O O . ASP A 1 69 ? -1.086 -6.615 1.955 1.00 62.97 69 ASP A O 1
ATOM 574 N N . TYR A 1 70 ? -0.300 -4.715 1.076 1.00 60.00 70 TYR A N 1
ATOM 575 C CA . TYR A 1 70 ? -0.557 -3.934 2.292 1.00 60.00 70 TYR A CA 1
ATOM 576 C C . TYR A 1 70 ? -2.053 -3.799 2.627 1.00 60.00 70 TYR A C 1
ATOM 578 O O . TYR A 1 70 ? -2.405 -3.728 3.806 1.00 60.00 70 TYR A O 1
ATOM 586 N N . LYS A 1 71 ? -2.950 -3.764 1.629 1.00 66.31 71 LYS A N 1
ATOM 587 C CA . LYS A 1 71 ? -4.406 -3.772 1.869 1.00 66.31 71 LYS A CA 1
ATOM 588 C C . LYS A 1 71 ? -4.863 -5.114 2.432 1.00 66.31 71 LYS A C 1
ATOM 590 O O . LYS A 1 71 ? -5.672 -5.122 3.357 1.00 66.31 71 LYS A O 1
ATOM 595 N N . GLU A 1 72 ? -4.371 -6.224 1.892 1.00 62.34 72 GLU A N 1
ATOM 596 C CA . GLU A 1 72 ? -4.709 -7.563 2.381 1.00 62.34 72 GLU A CA 1
ATOM 597 C C . GLU A 1 72 ? -4.120 -7.821 3.772 1.00 62.34 72 GLU A C 1
ATOM 599 O O . GLU A 1 72 ? -4.842 -8.271 4.660 1.00 62.34 72 GLU A O 1
ATOM 604 N N . GLU A 1 73 ? -2.863 -7.438 4.024 1.00 58.03 73 GLU A N 1
ATOM 605 C CA . GLU A 1 73 ? -2.270 -7.483 5.369 1.00 58.03 73 GLU A CA 1
ATOM 606 C C . GLU A 1 73 ? -3.098 -6.653 6.364 1.00 58.03 73 GLU A C 1
ATOM 608 O O . GLU A 1 73 ? -3.476 -7.161 7.421 1.00 58.03 73 GLU A O 1
ATOM 613 N N . GLY A 1 74 ? -3.482 -5.424 5.997 1.00 64.81 74 GLY A N 1
ATOM 614 C CA . GLY A 1 74 ? -4.337 -4.574 6.829 1.00 64.81 74 GLY A CA 1
ATOM 615 C C . GLY A 1 74 ? -5.728 -5.167 7.091 1.00 64.81 74 GLY A C 1
ATOM 616 O O . GLY A 1 74 ? -6.251 -5.044 8.199 1.00 64.81 74 GLY A O 1
ATOM 617 N N . LYS A 1 75 ? -6.326 -5.866 6.115 1.00 68.62 75 LYS A N 1
ATOM 618 C CA . LYS A 1 75 ? -7.588 -6.603 6.310 1.00 68.62 75 LYS A CA 1
ATOM 619 C C . LYS A 1 75 ? -7.418 -7.766 7.284 1.00 68.62 75 LYS A C 1
ATOM 621 O O . LYS A 1 75 ? -8.273 -7.954 8.147 1.00 68.62 75 LYS A O 1
ATOM 626 N N . VAL A 1 76 ? -6.341 -8.543 7.163 1.00 66.81 76 VAL A N 1
ATOM 627 C CA . VAL A 1 76 ? -6.066 -9.686 8.047 1.00 66.81 76 VAL A CA 1
ATOM 628 C C . VAL A 1 76 ? -5.812 -9.214 9.477 1.00 66.81 76 VAL A C 1
ATOM 630 O O . VAL A 1 76 ? -6.388 -9.772 10.413 1.00 66.81 76 VAL A O 1
ATOM 633 N N . GLU A 1 77 ? -5.005 -8.168 9.659 1.00 68.88 77 GLU A N 1
ATOM 634 C CA . GLU A 1 77 ? -4.755 -7.565 10.972 1.00 68.88 77 GLU A CA 1
ATOM 635 C C . GLU A 1 77 ? -6.043 -6.993 11.579 1.00 68.88 77 GLU A C 1
ATOM 637 O O . GLU A 1 77 ? -6.362 -7.289 12.735 1.00 68.88 77 GLU A O 1
ATOM 642 N N . GLY A 1 78 ? -6.836 -6.266 10.785 1.00 70.25 78 GLY A N 1
ATOM 643 C CA . GLY A 1 78 ? -8.139 -5.741 11.197 1.00 70.25 78 GLY A CA 1
ATOM 644 C C . GLY A 1 78 ? -9.128 -6.842 11.591 1.00 70.25 78 GLY A C 1
ATOM 645 O O . GLY A 1 78 ? -9.805 -6.731 12.613 1.00 70.25 78 GLY A O 1
ATOM 646 N N . PHE A 1 79 ? -9.166 -7.952 10.849 1.00 70.38 79 PHE A N 1
ATOM 647 C CA . PHE A 1 79 ? -10.012 -9.101 11.172 1.00 70.38 79 PHE A CA 1
ATOM 648 C C . PHE A 1 79 ? -9.571 -9.789 12.470 1.00 70.38 79 PHE A C 1
ATOM 650 O O . PHE A 1 79 ? -10.399 -10.089 13.329 1.00 70.38 79 PHE A O 1
ATOM 657 N N . GLN A 1 80 ? -8.268 -10.007 12.669 1.00 72.44 80 GLN A N 1
ATOM 658 C CA . GLN A 1 80 ? -7.755 -10.594 13.912 1.00 72.44 80 GLN A CA 1
ATOM 659 C C . GLN A 1 80 ? -8.033 -9.708 15.131 1.00 72.44 80 GLN A C 1
ATOM 661 O O . GLN A 1 80 ? -8.363 -10.222 16.205 1.00 72.44 80 GLN A O 1
ATOM 666 N N . LEU A 1 81 ? -7.903 -8.390 14.971 1.00 74.88 81 LEU A N 1
ATOM 667 C CA . LEU A 1 81 ? -8.258 -7.410 15.990 1.00 74.88 81 LEU A CA 1
ATOM 668 C C . LEU A 1 81 ? -9.756 -7.479 16.319 1.00 74.88 81 LEU A C 1
ATOM 670 O O . LEU A 1 81 ? -10.111 -7.596 17.493 1.00 74.88 81 LEU A O 1
ATOM 674 N N . ALA A 1 82 ? -10.618 -7.503 15.299 1.00 74.38 82 ALA A N 1
ATOM 675 C CA . ALA A 1 82 ? -12.059 -7.648 15.474 1.00 74.38 82 ALA A CA 1
ATOM 676 C C . ALA A 1 82 ? -12.412 -8.948 16.215 1.00 74.38 82 ALA A C 1
ATOM 678 O O . ALA A 1 82 ? -13.138 -8.902 17.201 1.00 74.38 82 ALA A O 1
ATOM 679 N N . VAL A 1 83 ? -11.823 -10.095 15.849 1.00 76.75 83 VAL A N 1
ATOM 680 C CA . VAL A 1 83 ? -12.057 -11.374 16.550 1.00 76.75 83 VAL A CA 1
ATOM 681 C C . VAL A 1 83 ? -11.659 -11.307 18.030 1.00 76.75 83 VAL A C 1
ATOM 683 O O . VAL A 1 83 ? -12.363 -11.866 18.874 1.00 76.75 83 VAL A O 1
ATOM 686 N N . LYS A 1 84 ? -10.547 -10.641 18.377 1.00 81.75 84 LYS A N 1
ATOM 687 C CA . LYS A 1 84 ? -10.129 -10.463 19.782 1.00 81.75 84 LYS A CA 1
ATOM 688 C C . LYS A 1 84 ? -11.136 -9.616 20.561 1.00 81.75 84 LYS A C 1
ATOM 690 O O . LYS A 1 84 ? -11.570 -10.041 21.630 1.00 81.75 84 LYS A O 1
ATOM 695 N N . ILE A 1 85 ? -11.551 -8.484 19.990 1.00 81.88 85 ILE A N 1
ATOM 696 C CA . ILE A 1 85 ? -12.557 -7.593 20.580 1.00 81.88 85 ILE A CA 1
ATOM 697 C C . ILE A 1 85 ? -13.887 -8.338 20.762 1.00 81.88 85 ILE A C 1
ATOM 699 O O . ILE A 1 85 ? -14.463 -8.306 21.846 1.00 81.88 85 ILE A O 1
ATOM 703 N N . CYS A 1 86 ? -14.341 -9.081 19.749 1.00 77.81 86 CYS A N 1
ATOM 704 C CA . CYS A 1 86 ? -15.580 -9.852 19.811 1.00 77.81 86 CYS A CA 1
ATOM 705 C C . CYS A 1 86 ? -15.551 -10.929 20.902 1.00 77.81 86 CYS A C 1
ATOM 707 O O . CYS A 1 86 ? -16.519 -11.079 21.644 1.00 77.81 86 CYS A O 1
ATOM 709 N N . LYS A 1 87 ? -14.435 -11.657 21.053 1.00 81.81 87 LYS A N 1
ATOM 710 C CA . LYS A 1 87 ? -14.275 -12.645 22.134 1.00 81.81 87 LYS A CA 1
ATOM 711 C C . LYS A 1 87 ? -14.388 -12.007 23.518 1.00 81.81 87 LYS A C 1
ATOM 713 O O . LYS A 1 87 ? -15.030 -12.585 24.390 1.00 81.81 87 LYS A O 1
ATOM 718 N N . GLU A 1 88 ? -13.797 -10.832 23.719 1.00 80.56 88 GLU A N 1
ATOM 719 C CA . GLU A 1 88 ? -13.898 -10.123 24.998 1.00 80.56 88 GLU A CA 1
ATOM 720 C C . GLU A 1 88 ? -15.287 -9.546 25.254 1.00 80.56 88 GLU A C 1
ATOM 722 O O . GLU A 1 88 ? -15.763 -9.623 26.382 1.00 80.56 88 GLU A O 1
ATOM 727 N N . LEU A 1 89 ? -15.973 -9.051 24.223 1.00 77.06 89 LEU A N 1
ATOM 728 C CA . LEU A 1 89 ? -17.362 -8.598 24.337 1.00 77.06 89 LEU A CA 1
ATOM 729 C C . LEU A 1 89 ? -18.312 -9.732 24.751 1.00 77.06 89 LEU A C 1
ATOM 731 O O . LEU A 1 89 ? -19.216 -9.511 25.550 1.00 77.06 89 LEU A O 1
ATOM 735 N N . VAL A 1 90 ? -18.085 -10.954 24.257 1.00 76.19 90 VAL A N 1
ATOM 736 C CA . VAL A 1 90 ? -18.856 -12.144 24.662 1.00 76.19 90 VAL A CA 1
ATOM 737 C C . VAL A 1 90 ? -18.553 -12.554 26.110 1.00 76.19 90 VAL A C 1
ATOM 739 O O . VAL A 1 90 ? -19.440 -13.034 26.812 1.00 76.19 90 VAL A O 1
ATOM 742 N N . GLN A 1 91 ? -17.315 -12.373 26.576 1.00 77.88 91 GLN A N 1
ATOM 743 C CA . GLN A 1 91 ? -16.896 -12.751 27.934 1.00 77.88 91 GLN A CA 1
ATOM 744 C C . GLN A 1 91 ? -17.244 -11.698 28.997 1.00 77.88 91 GLN A C 1
ATOM 746 O O . GLN A 1 91 ? -17.474 -12.049 30.153 1.00 77.88 91 GLN A O 1
ATOM 751 N N . CYS A 1 92 ? -17.305 -10.421 28.617 1.00 70.75 92 CYS A N 1
ATOM 752 C CA . CYS A 1 92 ? -17.524 -9.290 29.512 1.00 70.75 92 CYS A CA 1
ATOM 753 C C . CYS A 1 92 ? -18.695 -8.432 29.019 1.00 70.75 92 CYS A C 1
ATOM 755 O O . CYS A 1 92 ? -18.504 -7.472 28.276 1.00 70.75 92 CYS A O 1
ATOM 757 N N . ALA A 1 93 ? -19.905 -8.721 29.504 1.00 63.78 93 ALA A N 1
ATOM 758 C CA . ALA A 1 93 ? -21.133 -8.035 29.080 1.00 63.78 93 ALA A CA 1
ATOM 759 C C . ALA A 1 93 ? -21.154 -6.509 29.339 1.00 63.78 93 ALA A C 1
ATOM 761 O O . ALA A 1 93 ? -21.926 -5.797 28.702 1.00 63.78 93 ALA A O 1
ATOM 762 N N . ASN A 1 94 ? -20.302 -5.997 30.239 1.00 76.56 94 ASN A N 1
ATOM 763 C CA . ASN A 1 94 ? -20.304 -4.592 30.673 1.00 76.56 94 ASN A CA 1
ATOM 764 C C . ASN A 1 94 ? -19.045 -3.799 30.278 1.00 76.56 94 ASN A C 1
ATOM 766 O O . ASN A 1 94 ? -18.840 -2.706 30.802 1.00 76.56 94 ASN A O 1
ATOM 770 N N . ILE A 1 95 ? -18.186 -4.320 29.393 1.00 81.25 95 ILE A N 1
ATOM 771 C CA . ILE A 1 95 ? -16.996 -3.573 28.959 1.00 81.25 95 ILE A CA 1
ATOM 772 C C . ILE A 1 95 ? -17.377 -2.441 27.991 1.00 81.25 95 ILE A C 1
ATOM 774 O O . ILE A 1 95 ? -18.181 -2.616 27.065 1.00 81.25 95 ILE A O 1
ATOM 778 N N . THR A 1 96 ? -16.810 -1.256 28.211 1.00 84.94 96 THR A N 1
ATOM 779 C CA . THR A 1 96 ? -17.070 -0.080 27.370 1.00 84.94 96 THR A CA 1
ATOM 780 C C . THR A 1 96 ? -16.154 -0.049 26.146 1.00 84.94 96 THR A C 1
ATOM 782 O O . THR A 1 96 ? -15.048 -0.595 26.147 1.00 84.94 96 THR A O 1
ATOM 785 N N . ASP A 1 97 ? -16.582 0.647 25.090 1.00 83.19 97 ASP A N 1
ATOM 786 C CA . ASP A 1 97 ? -15.763 0.810 23.878 1.00 83.19 97 ASP A CA 1
ATOM 787 C C . ASP A 1 97 ? -14.468 1.577 24.137 1.00 83.19 97 ASP A C 1
ATOM 789 O O . ASP A 1 97 ? -13.461 1.356 23.470 1.00 83.19 97 ASP A O 1
ATOM 793 N N . GLU A 1 98 ? -14.473 2.462 25.133 1.00 84.06 98 GLU A N 1
ATOM 794 C CA . GLU A 1 98 ? -13.297 3.231 25.537 1.00 84.06 98 GLU A CA 1
ATOM 795 C C . GLU A 1 98 ? -12.234 2.364 26.205 1.00 84.06 98 GLU A C 1
ATOM 797 O O . GLU A 1 98 ? -11.040 2.569 25.977 1.00 84.06 98 GLU A O 1
ATOM 802 N N . GLU A 1 99 ? -12.651 1.390 27.009 1.00 83.88 99 GLU A N 1
ATOM 803 C CA . GLU A 1 99 ? -11.749 0.434 27.647 1.00 83.88 99 GLU A CA 1
ATOM 804 C C . GLU A 1 99 ? -11.145 -0.522 26.617 1.00 83.88 99 GLU A C 1
ATOM 806 O O . GLU A 1 99 ? -9.935 -0.753 26.638 1.00 83.88 99 GLU A O 1
ATOM 811 N N . LEU A 1 100 ? -11.951 -1.007 25.666 1.00 84.00 100 LEU A N 1
ATOM 812 C CA . LEU A 1 100 ? -11.481 -1.854 24.566 1.00 84.00 100 LEU A CA 1
ATOM 813 C C . LEU A 1 100 ? -10.514 -1.113 23.637 1.00 84.00 100 LEU A C 1
ATOM 815 O O . LEU A 1 100 ? -9.438 -1.634 23.339 1.00 84.00 100 LEU A O 1
ATOM 819 N N . ALA A 1 101 ? -10.847 0.118 23.240 1.00 83.31 101 ALA A N 1
ATOM 820 C CA . ALA A 1 101 ? -9.994 0.952 22.393 1.00 83.31 101 ALA A CA 1
ATOM 821 C C . ALA A 1 101 ? -8.625 1.213 23.042 1.00 83.31 101 ALA A C 1
ATOM 823 O O . ALA A 1 101 ? -7.583 1.078 22.398 1.00 83.31 101 ALA A O 1
ATOM 824 N N . LYS A 1 102 ? -8.606 1.522 24.348 1.00 85.31 102 LYS A N 1
ATOM 825 C CA . LYS A 1 102 ? -7.357 1.698 25.106 1.00 85.31 102 LYS A CA 1
ATOM 826 C C . LYS A 1 102 ? -6.557 0.403 25.204 1.00 85.31 102 LYS A C 1
ATOM 828 O O . LYS A 1 102 ? -5.344 0.436 25.024 1.00 85.31 102 LYS A O 1
ATOM 833 N N . LYS A 1 103 ? -7.220 -0.719 25.491 1.00 84.94 103 LYS A N 1
ATOM 834 C CA . LYS A 1 103 ? -6.576 -2.021 25.705 1.00 84.94 103 LYS A CA 1
ATOM 835 C C . LYS A 1 103 ? -5.933 -2.579 24.439 1.00 84.94 103 LYS A C 1
ATOM 837 O O . LYS A 1 103 ? -4.851 -3.154 24.508 1.00 84.94 103 LYS A O 1
ATOM 842 N N . TYR A 1 104 ? -6.595 -2.412 23.299 1.00 81.50 104 TYR A N 1
ATOM 843 C CA . TYR A 1 104 ? -6.118 -2.918 22.016 1.00 81.50 104 TYR A CA 1
ATOM 844 C C . TYR A 1 104 ? -5.419 -1.863 21.155 1.00 81.50 104 TYR A C 1
ATOM 846 O O . TYR A 1 104 ? -5.059 -2.158 20.019 1.00 81.50 104 TYR A O 1
ATOM 854 N N . HIS A 1 105 ? -5.192 -0.662 21.700 1.00 83.44 105 HIS A N 1
ATOM 855 C CA . HIS A 1 105 ? -4.565 0.462 21.001 1.00 83.44 105 HIS A CA 1
ATOM 856 C C . HIS A 1 105 ? -5.213 0.757 19.639 1.00 83.44 105 HIS A C 1
ATOM 858 O O . HIS A 1 105 ? -4.526 1.059 18.665 1.00 83.44 105 HIS A O 1
ATOM 864 N N . CYS A 1 106 ? -6.540 0.668 19.585 1.00 80.06 106 CYS A N 1
ATOM 865 C CA . CYS A 1 106 ? -7.333 0.877 18.382 1.00 80.06 106 CYS A CA 1
ATOM 866 C C . CYS A 1 106 ? -8.297 2.058 18.547 1.00 80.06 106 CYS A C 1
ATOM 868 O O . CYS A 1 106 ? -8.442 2.651 19.620 1.00 80.06 106 CYS A O 1
ATOM 870 N N . THR A 1 107 ? -8.933 2.450 17.453 1.00 83.62 107 THR A N 1
ATOM 871 C CA . THR A 1 107 ? -9.901 3.545 17.412 1.00 83.62 107 THR A CA 1
ATOM 872 C C . THR A 1 107 ? -11.286 3.089 17.875 1.00 83.62 107 THR A C 1
ATOM 874 O O . THR A 1 107 ? -11.655 1.919 17.776 1.00 83.62 107 THR A O 1
ATOM 877 N N . LYS A 1 108 ? -12.113 4.037 18.337 1.00 82.25 108 LYS A N 1
ATOM 878 C CA . LYS A 1 108 ? -13.518 3.751 18.688 1.00 82.25 108 LYS A CA 1
ATOM 879 C C . LYS A 1 108 ? -14.322 3.209 17.498 1.00 82.25 108 LYS A C 1
ATOM 881 O O . LYS A 1 108 ? -15.243 2.419 17.689 1.00 82.25 108 LYS A O 1
ATOM 886 N N . GLU A 1 109 ? -13.979 3.626 16.281 1.00 82.44 109 GLU A N 1
ATOM 887 C CA . GLU A 1 109 ? -14.626 3.165 15.051 1.00 82.44 109 GLU A CA 1
ATOM 888 C C . GLU A 1 109 ? -14.342 1.679 14.784 1.00 82.44 109 GLU A C 1
ATOM 890 O O . GLU A 1 109 ? -15.268 0.925 14.497 1.00 82.44 109 GLU A O 1
ATOM 895 N N . GLU A 1 110 ? -13.103 1.223 14.989 1.00 78.94 110 GLU A N 1
ATOM 896 C CA . GLU A 1 110 ? -12.732 -0.195 14.865 1.00 78.94 110 GLU A CA 1
ATOM 897 C C . GLU A 1 110 ? -13.456 -1.075 15.894 1.00 78.94 110 GLU A C 1
ATOM 899 O O . GLU A 1 110 ? -13.955 -2.146 15.545 1.00 78.94 110 GLU A O 1
ATOM 904 N N . VAL A 1 111 ? -13.599 -0.603 17.140 1.00 82.75 111 VAL A N 1
ATOM 905 C CA . VAL A 1 111 ? -14.389 -1.301 18.174 1.00 82.75 111 VAL A CA 1
ATOM 906 C C . VAL A 1 111 ? -15.873 -1.367 17.791 1.00 82.75 111 VAL A C 1
ATOM 908 O O . VAL A 1 111 ? -16.511 -2.411 17.932 1.00 82.75 111 VAL A O 1
ATOM 911 N N . THR A 1 112 ? -16.420 -0.274 17.252 1.00 83.75 112 THR A N 1
ATOM 912 C CA . THR A 1 112 ? -17.818 -0.212 16.794 1.00 83.75 112 THR A CA 1
ATOM 913 C C . THR A 1 112 ? -18.066 -1.174 15.633 1.00 83.75 112 THR A C 1
ATOM 915 O O . THR A 1 112 ? -19.083 -1.867 15.607 1.00 83.75 112 THR A O 1
ATOM 918 N N . ASN A 1 113 ? -17.135 -1.250 14.681 1.00 81.81 113 ASN A N 1
ATOM 919 C CA . ASN A 1 113 ? -17.221 -2.174 13.555 1.00 81.81 113 ASN A CA 1
A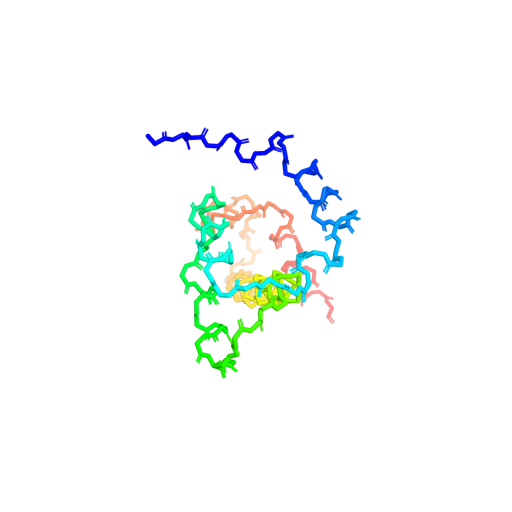TOM 920 C C . ASN A 1 113 ? -17.170 -3.632 14.030 1.00 81.81 113 ASN A C 1
ATOM 922 O O . ASN A 1 113 ? -18.001 -4.427 13.600 1.00 81.81 113 ASN A O 1
ATOM 926 N N . ALA A 1 114 ? -16.298 -3.966 14.988 1.00 79.19 114 ALA A N 1
ATOM 927 C CA . ALA A 1 114 ? -16.272 -5.295 15.601 1.00 79.19 114 ALA A CA 1
ATOM 928 C C . ALA A 1 114 ? -17.597 -5.643 16.314 1.00 79.19 114 ALA A C 1
ATOM 930 O O . ALA A 1 114 ? -18.104 -6.750 16.158 1.00 79.19 114 ALA A O 1
ATOM 931 N N . ARG A 1 115 ? -18.220 -4.693 17.033 1.00 78.19 115 ARG A N 1
ATOM 932 C CA . ARG A 1 115 ? -19.555 -4.902 17.634 1.00 78.19 115 ARG A CA 1
ATOM 933 C C . ARG A 1 115 ? -20.639 -5.175 16.596 1.00 78.19 115 ARG A C 1
ATOM 935 O O . ARG A 1 115 ? -21.478 -6.038 16.829 1.00 78.19 115 ARG A O 1
ATOM 942 N N . LYS A 1 116 ? -20.641 -4.455 15.470 1.00 80.62 116 LYS A N 1
ATOM 943 C CA . LYS A 1 116 ? -21.615 -4.685 14.389 1.00 80.62 116 LYS A CA 1
ATOM 944 C C . LYS A 1 116 ? -21.511 -6.107 13.836 1.00 80.62 116 LYS A C 1
ATOM 946 O O . LYS A 1 116 ? -22.539 -6.734 13.636 1.00 80.62 116 LYS A O 1
ATOM 951 N N . MET A 1 117 ? -20.296 -6.645 13.715 1.00 73.12 117 MET A N 1
ATOM 952 C CA . MET A 1 117 ? -20.066 -8.032 13.281 1.00 73.12 117 MET A CA 1
ATOM 953 C C . MET A 1 117 ? -20.598 -9.100 14.257 1.00 73.12 117 MET A C 1
ATOM 955 O O . MET A 1 117 ? -20.665 -10.262 13.882 1.00 73.12 117 MET A O 1
ATOM 959 N N . LEU A 1 118 ? -20.930 -8.747 15.507 1.00 67.06 118 LEU A N 1
ATOM 960 C CA . LEU A 1 118 ? -21.597 -9.643 16.466 1.00 67.06 118 LEU A CA 1
ATOM 961 C C . LEU A 1 118 ? -23.129 -9.532 16.434 1.00 67.06 118 LEU A C 1
ATOM 963 O O . LEU A 1 118 ? -23.803 -10.372 17.028 1.00 67.06 118 LEU A O 1
ATOM 967 N N . ALA A 1 119 ? -23.661 -8.461 15.842 1.00 64.19 119 ALA A N 1
ATOM 968 C CA . ALA A 1 119 ? -25.091 -8.168 15.804 1.00 64.19 119 ALA A CA 1
ATOM 969 C C . ALA A 1 119 ? -25.770 -8.619 14.495 1.00 64.19 119 ALA A C 1
ATOM 971 O O . ALA A 1 119 ? -27.000 -8.659 14.452 1.00 64.19 119 ALA A O 1
ATOM 972 N N . GLU A 1 120 ? -24.983 -8.935 13.462 1.00 51.69 120 GLU A N 1
ATOM 973 C CA . GLU A 1 120 ? -25.401 -9.590 12.209 1.00 51.69 120 GLU A CA 1
ATOM 974 C C . GLU A 1 120 ? -25.260 -11.115 12.311 1.00 51.69 120 GLU A C 1
ATOM 976 O O . GLU A 1 120 ? -26.173 -11.815 11.815 1.00 51.69 120 GLU A O 1
#